Protein AF-R4LL17-F1 (afdb_monomer)

Radius of gyration: 15.21 Å; Cα contacts (8 Å, |Δi|>4): 336; chains: 1; bounding box: 40×41×36 Å

Secondary structure (DSSP, 8-state):
------EEE-SS---GGGGTS-TT-EEEEEEEEEEEETTEEEEEEEEEEE-GGGHHHHS-SEEEEEEEEEE-SS----EEEEE-TT---SSHHHHEEEESTTHHHHS-HHHHHHHHTTSS--EEEETTEEEEEEE-SS---HHHHHHHHHHHHHHHHHHHHHHTTS--

pLDDT: mean 89.14, std 10.42, range [41.16, 98.31]

Solvent-accessible surface area (backbone atoms only — not comparable to full-atom values): 9237 Å² total; per-residue (Å²): 133,81,79,72,66,69,45,79,51,76,56,88,60,94,56,81,59,74,81,72,51,62,90,80,50,45,71,47,53,78,41,31,29,36,35,62,48,96,90,30,48,32,39,32,25,38,32,38,38,49,21,68,82,41,24,35,46,44,77,39,40,56,52,43,31,30,33,24,35,33,50,48,98,58,68,51,78,53,30,33,39,26,48,43,94,83,51,85,55,91,46,45,78,50,32,36,45,70,46,43,94,60,38,79,73,48,58,44,71,70,58,41,53,40,41,61,72,62,65,31,70,33,37,36,37,54,52,39,36,38,37,34,44,44,62,46,98,58,88,89,49,73,67,56,29,53,50,47,36,51,30,51,44,50,51,53,52,53,40,54,55,44,51,74,69,56,82,131

Structure (mmCIF, N/CA/C/O backbone):
data_AF-R4LL17-F1
#
_entry.id   AF-R4LL17-F1
#
loop_
_atom_site.group_PDB
_atom_site.id
_atom_site.type_symbol
_atom_site.label_atom_id
_atom_site.label_alt_id
_atom_site.label_comp_id
_atom_site.label_asym_id
_atom_site.label_entity_id
_atom_site.label_seq_id
_atom_site.pdbx_PDB_ins_code
_atom_site.Cartn_x
_atom_site.Cartn_y
_atom_site.Cartn_z
_atom_site.occupancy
_atom_site.B_iso_or_equiv
_atom_site.auth_seq_id
_atom_site.auth_comp_id
_atom_site.auth_asym_id
_atom_site.auth_atom_id
_atom_site.pdbx_PDB_model_num
ATOM 1 N N . MET A 1 1 ? -26.523 -3.993 -8.134 1.00 41.16 1 MET A N 1
ATOM 2 C CA . MET A 1 1 ? -25.170 -3.800 -7.568 1.00 41.16 1 MET A CA 1
ATOM 3 C C . MET A 1 1 ? -25.314 -3.779 -6.057 1.00 41.16 1 MET A C 1
ATOM 5 O O . MET A 1 1 ? -25.959 -2.874 -5.545 1.00 41.16 1 MET A O 1
ATOM 9 N N . GLY A 1 2 ? -24.855 -4.825 -5.367 1.00 46.31 2 GLY A N 1
ATOM 10 C CA . GLY A 1 2 ? -24.963 -4.909 -3.908 1.00 46.31 2 GLY A CA 1
ATOM 11 C C . GLY A 1 2 ? -24.045 -3.882 -3.252 1.00 46.31 2 GLY A C 1
ATOM 12 O O . GLY A 1 2 ? -22.890 -3.752 -3.645 1.00 46.31 2 GLY A O 1
ATOM 13 N N . SER A 1 3 ? -24.559 -3.128 -2.284 1.00 54.66 3 SER A N 1
ATOM 14 C CA . SER A 1 3 ? -23.754 -2.231 -1.459 1.00 54.66 3 SER A CA 1
ATOM 15 C C . SER A 1 3 ? -22.660 -3.039 -0.758 1.00 54.66 3 SER A C 1
ATOM 17 O O . SER A 1 3 ? -22.983 -3.905 0.057 1.00 54.66 3 SER A O 1
ATOM 19 N N . GLN A 1 4 ? -21.386 -2.772 -1.055 1.00 68.88 4 GLN A N 1
ATOM 20 C CA . GLN A 1 4 ? -20.276 -3.296 -0.256 1.00 68.88 4 GLN A CA 1
ATOM 21 C C . GLN A 1 4 ? -20.482 -2.848 1.195 1.00 68.88 4 GLN A C 1
ATOM 23 O O . GLN A 1 4 ? -20.459 -1.650 1.491 1.00 68.88 4 GLN A O 1
ATOM 28 N N . GLN A 1 5 ? -20.738 -3.797 2.095 1.00 84.75 5 GLN A N 1
ATOM 29 C CA . GLN A 1 5 ? -20.854 -3.499 3.517 1.00 84.75 5 GLN A CA 1
ATOM 30 C C . GLN A 1 5 ? -19.449 -3.332 4.091 1.00 84.75 5 GLN A C 1
ATOM 32 O O . GLN A 1 5 ? -18.694 -4.293 4.215 1.00 84.75 5 GLN A O 1
ATOM 37 N N . TRP A 1 6 ? -19.102 -2.091 4.415 1.00 93.69 6 TRP A N 1
ATOM 38 C CA . TRP A 1 6 ? -17.877 -1.760 5.130 1.00 93.69 6 TRP A CA 1
ATOM 39 C C . TRP A 1 6 ? -18.159 -1.743 6.631 1.00 93.69 6 TRP A C 1
ATOM 41 O O . TRP A 1 6 ? -19.007 -0.985 7.103 1.00 93.69 6 TRP A O 1
ATOM 51 N N . GLN A 1 7 ? -17.425 -2.550 7.392 1.00 95.75 7 GLN A N 1
ATOM 52 C CA . GLN A 1 7 ? -17.516 -2.608 8.846 1.00 95.75 7 GLN A CA 1
ATOM 53 C C . GLN A 1 7 ? -16.321 -1.894 9.471 1.00 95.75 7 GLN A C 1
ATOM 55 O O . GLN A 1 7 ? -15.177 -2.187 9.134 1.00 95.75 7 GLN A O 1
ATOM 60 N N . ARG A 1 8 ? -16.569 -0.974 10.407 1.00 95.88 8 ARG A N 1
ATOM 61 C CA . ARG A 1 8 ? -15.492 -0.314 11.158 1.00 95.88 8 ARG A CA 1
ATOM 62 C C . ARG A 1 8 ? -14.748 -1.334 12.028 1.00 95.88 8 ARG A C 1
ATOM 64 O O . ARG A 1 8 ? -15.384 -2.159 12.678 1.00 95.88 8 ARG A O 1
ATOM 71 N N . ILE A 1 9 ? -13.423 -1.242 12.059 1.00 96.38 9 ILE A N 1
ATOM 72 C CA . ILE A 1 9 ? -12.538 -2.097 12.864 1.00 96.38 9 ILE A CA 1
ATOM 73 C C . ILE A 1 9 ? -11.643 -1.245 13.778 1.00 96.38 9 ILE A C 1
ATOM 75 O O . ILE A 1 9 ? -11.605 -0.018 13.650 1.00 96.38 9 ILE A O 1
ATOM 79 N N . GLY A 1 10 ? -10.955 -1.893 14.722 1.00 94.31 10 GLY A N 1
ATOM 80 C CA . GLY A 1 10 ? -9.991 -1.240 15.613 1.00 94.31 10 GLY A CA 1
ATOM 81 C C . GLY A 1 10 ? -8.772 -0.681 14.869 1.00 94.31 10 GLY A C 1
ATOM 82 O O . GLY A 1 10 ? -8.460 -1.105 13.756 1.00 94.31 10 GLY A O 1
ATOM 83 N N . ILE A 1 11 ? -8.091 0.281 15.495 1.00 95.94 11 ILE A N 1
ATOM 84 C CA . ILE A 1 11 ? -6.926 0.972 14.920 1.00 95.94 11 ILE A CA 1
ATOM 85 C C . ILE A 1 11 ? -5.579 0.360 15.339 1.00 95.94 11 ILE A C 1
ATOM 87 O O . ILE A 1 11 ? -4.570 0.594 14.678 1.00 95.94 11 ILE A O 1
ATOM 91 N N . ASP A 1 12 ? -5.572 -0.477 16.377 1.00 90.69 12 ASP A N 1
ATOM 92 C CA . ASP A 1 12 ? -4.353 -1.004 17.013 1.00 90.69 12 ASP A CA 1
ATOM 93 C C . ASP A 1 12 ? -3.701 -2.183 16.261 1.00 90.69 12 ASP A C 1
ATOM 95 O O . ASP A 1 12 ? -2.677 -2.718 16.680 1.00 90.69 12 ASP A O 1
ATOM 99 N N . GLY A 1 13 ? -4.252 -2.575 15.109 1.00 75.81 13 GLY A N 1
ATOM 100 C CA . GLY A 1 13 ? -3.693 -3.637 14.275 1.00 75.81 13 GLY A CA 1
ATOM 101 C C . GLY A 1 13 ? -3.982 -5.057 14.792 1.00 75.81 13 GLY A C 1
ATOM 102 O O . GLY A 1 13 ? -4.844 -5.246 15.651 1.00 75.81 13 GLY A O 1
ATOM 103 N N . PRO A 1 14 ? -3.331 -6.086 14.218 1.00 89.19 14 PRO A N 1
ATOM 104 C CA . PRO A 1 14 ? -2.077 -6.009 13.464 1.00 89.19 14 PRO A CA 1
ATOM 105 C C . PRO A 1 14 ? -2.228 -5.476 12.030 1.00 89.19 14 PRO A C 1
ATOM 107 O O . PRO A 1 14 ? -3.202 -5.780 11.334 1.00 89.19 14 PRO A O 1
ATOM 110 N N . TRP A 1 15 ? -1.221 -4.713 11.589 1.00 94.62 15 TRP A N 1
ATOM 111 C CA . TRP A 1 15 ? -1.084 -4.168 10.232 1.00 94.62 15 TRP A CA 1
ATOM 112 C C . TRP A 1 15 ? 0.131 -4.789 9.528 1.00 94.62 15 TRP A C 1
ATOM 114 O O . TRP A 1 15 ? 1.153 -4.973 10.181 1.00 94.62 15 TRP A O 1
ATOM 124 N N . PRO A 1 16 ? 0.091 -5.086 8.216 1.00 93.62 16 PRO A N 1
ATOM 125 C CA . PRO A 1 16 ? 1.169 -5.839 7.556 1.00 93.62 16 PRO A CA 1
ATOM 126 C C . PRO A 1 16 ? 2.517 -5.106 7.555 1.00 93.62 16 PRO A C 1
ATOM 128 O O . PRO A 1 16 ? 3.575 -5.724 7.683 1.00 93.62 16 PRO A O 1
ATOM 131 N N . TRP A 1 17 ? 2.493 -3.775 7.478 1.00 92.69 17 TRP A N 1
ATOM 132 C CA . TRP A 1 17 ? 3.699 -2.952 7.419 1.00 92.69 17 TRP A CA 1
ATOM 133 C C . TRP A 1 17 ? 4.480 -2.888 8.738 1.00 92.69 17 TRP A C 1
ATOM 135 O O . TRP A 1 17 ? 5.642 -2.494 8.712 1.00 92.69 17 TRP A O 1
ATOM 145 N N . THR A 1 18 ? 3.902 -3.289 9.879 1.00 90.69 18 THR A N 1
ATOM 146 C CA . THR A 1 18 ? 4.602 -3.246 11.183 1.00 90.69 18 THR A CA 1
ATOM 147 C C . THR A 1 18 ? 5.768 -4.230 11.260 1.00 90.69 18 THR A C 1
ATOM 149 O O . THR A 1 18 ? 6.657 -4.060 12.087 1.00 90.69 18 THR A O 1
ATOM 152 N N . THR A 1 19 ? 5.775 -5.246 10.394 1.00 84.12 19 THR A N 1
ATOM 153 C CA . THR A 1 19 ? 6.842 -6.256 10.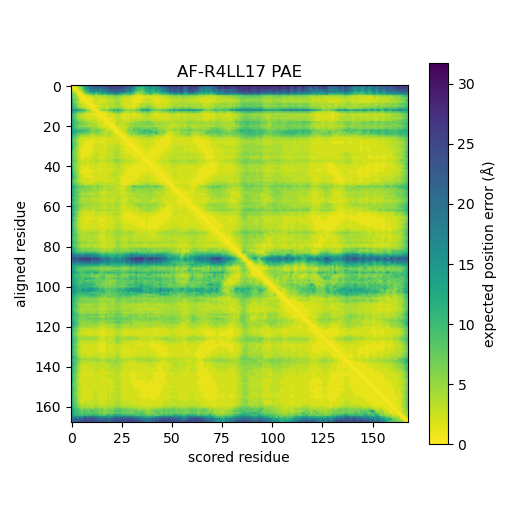307 1.00 84.12 19 THR A CA 1
ATOM 154 C C . THR A 1 19 ? 7.906 -5.924 9.261 1.00 84.12 19 THR A C 1
ATOM 156 O O . THR A 1 19 ? 8.996 -6.487 9.300 1.00 84.12 19 THR A O 1
ATOM 159 N N . VAL A 1 20 ? 7.597 -5.016 8.329 1.00 85.62 20 VAL A N 1
ATOM 160 C CA . VAL A 1 20 ? 8.431 -4.713 7.154 1.00 85.62 20 VAL A CA 1
ATOM 161 C C . VAL A 1 20 ? 9.131 -3.366 7.297 1.00 85.62 20 VAL A C 1
ATOM 163 O O . VAL A 1 20 ? 10.283 -3.209 6.891 1.00 85.62 20 VAL A O 1
ATOM 166 N N . LEU A 1 21 ? 8.438 -2.367 7.845 1.00 86.31 21 LEU A N 1
ATOM 167 C CA . LEU A 1 21 ? 8.997 -1.032 7.989 1.00 86.31 21 LEU A CA 1
ATOM 168 C C . LEU A 1 21 ? 9.957 -0.953 9.185 1.00 86.31 21 LEU A C 1
ATOM 170 O O . LEU A 1 21 ? 9.751 -1.634 10.190 1.00 86.31 21 LEU A O 1
ATOM 174 N N . PRO A 1 22 ? 10.993 -0.093 9.112 1.00 84.88 22 PRO A N 1
ATOM 175 C CA . PRO A 1 22 ? 11.875 0.156 10.246 1.00 84.88 22 PRO A CA 1
ATOM 176 C C . PRO A 1 22 ? 11.088 0.596 11.483 1.00 84.88 22 PRO A C 1
ATOM 178 O O . PRO A 1 22 ? 10.141 1.369 11.363 1.00 84.88 22 PRO A O 1
ATOM 181 N N . GLN A 1 23 ? 11.541 0.205 12.677 1.00 81.06 23 GLN A N 1
ATOM 182 C CA . GLN A 1 23 ? 10.913 0.602 13.951 1.00 81.06 23 GLN A CA 1
ATOM 183 C C . GLN A 1 23 ? 10.868 2.125 14.172 1.00 81.06 23 GLN A C 1
ATOM 185 O O . GLN A 1 23 ? 10.107 2.610 15.001 1.00 81.06 23 GLN A O 1
ATOM 190 N N . THR A 1 24 ? 11.678 2.886 13.434 1.00 81.06 24 THR A N 1
ATOM 191 C CA . THR A 1 24 ? 11.688 4.354 13.453 1.00 8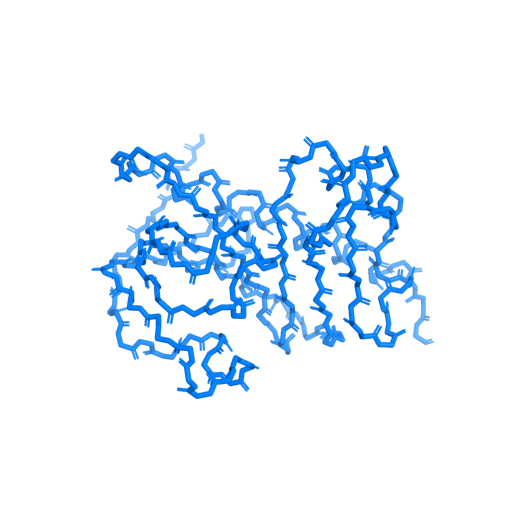1.06 24 THR A CA 1
ATOM 192 C C . THR A 1 24 ? 10.547 4.983 12.650 1.00 81.06 24 THR A C 1
ATOM 194 O O . THR A 1 24 ? 10.340 6.189 12.750 1.00 81.06 24 THR A O 1
ATOM 197 N N . ALA A 1 25 ? 9.814 4.208 11.844 1.00 87.25 25 ALA A N 1
ATOM 198 C CA . ALA A 1 25 ? 8.660 4.695 11.101 1.00 87.25 25 ALA A CA 1
ATOM 199 C C . ALA A 1 25 ? 7.445 4.808 12.030 1.00 87.25 25 ALA A C 1
ATOM 201 O O . ALA A 1 25 ? 6.906 3.800 12.488 1.00 87.25 25 ALA A O 1
ATOM 202 N N . VAL A 1 26 ? 6.982 6.034 12.275 1.00 92.50 26 VAL A N 1
ATOM 203 C CA . VAL A 1 26 ? 5.775 6.277 13.067 1.00 92.50 26 VAL A CA 1
ATOM 204 C C . VAL A 1 26 ? 4.588 6.377 12.116 1.00 92.50 26 VAL A C 1
ATOM 206 O O . VAL A 1 26 ? 4.489 7.325 11.339 1.00 92.50 26 VAL A O 1
ATOM 209 N N . ILE A 1 27 ? 3.689 5.394 12.167 1.00 95.19 27 ILE A N 1
ATOM 210 C CA . ILE A 1 27 ? 2.431 5.380 11.410 1.00 95.19 27 ILE A CA 1
ATOM 211 C C . ILE A 1 27 ? 1.281 5.213 12.396 1.00 95.19 27 ILE A C 1
ATOM 213 O O . ILE A 1 27 ? 1.221 4.215 13.113 1.00 95.19 27 ILE A O 1
ATOM 217 N N . THR A 1 28 ? 0.342 6.153 12.376 1.00 96.50 28 THR A N 1
ATOM 218 C CA . THR A 1 28 ? -0.831 6.152 13.250 1.00 96.50 28 THR A CA 1
ATOM 219 C C . THR A 1 28 ? -2.084 5.972 12.412 1.00 96.50 28 THR A C 1
ATOM 221 O O . THR A 1 28 ? -2.446 6.843 11.621 1.00 96.50 28 THR A O 1
ATOM 224 N N . VAL A 1 29 ? -2.771 4.844 12.590 1.00 97.56 29 VAL A N 1
ATOM 225 C CA . VAL A 1 29 ? -4.084 4.622 11.978 1.00 97.56 29 VAL A CA 1
ATOM 226 C C . VAL A 1 29 ? -5.136 5.377 12.783 1.00 97.56 29 VAL A C 1
ATOM 228 O O . VAL A 1 29 ? -5.311 5.142 13.970 1.00 97.56 29 VAL A O 1
ATOM 231 N N . GLU A 1 30 ? -5.858 6.288 12.138 1.00 97.81 30 GLU A N 1
ATOM 232 C CA . GLU A 1 30 ? -6.887 7.105 12.798 1.00 97.81 30 GLU A CA 1
ATOM 233 C C . GLU A 1 30 ? -8.265 6.445 12.730 1.00 97.81 30 GLU A C 1
ATOM 235 O O . GLU A 1 30 ? -9.125 6.604 13.598 1.00 97.81 30 GLU A O 1
ATOM 240 N N . SER A 1 31 ? -8.511 5.720 11.642 1.00 97.88 31 SER A N 1
ATOM 241 C CA . SER A 1 31 ? -9.755 4.995 11.419 1.00 97.88 31 SER A CA 1
ATOM 242 C C . SER A 1 31 ? -9.542 3.917 10.374 1.00 97.88 31 SER A C 1
ATOM 244 O O . SER A 1 31 ? -8.810 4.127 9.409 1.00 97.88 31 SER A O 1
ATOM 246 N N . ALA A 1 32 ? -10.198 2.778 10.560 1.00 97.88 32 ALA A N 1
ATOM 247 C CA . ALA A 1 32 ? -10.100 1.655 9.651 1.00 97.88 32 ALA A CA 1
ATOM 248 C C . ALA A 1 32 ? -11.444 0.947 9.498 1.00 97.88 32 ALA A C 1
ATOM 250 O O . ALA A 1 32 ? -12.280 0.920 10.408 1.00 97.88 32 ALA A O 1
ATOM 251 N N . TRP A 1 33 ? -11.623 0.355 8.327 1.00 97.31 33 TRP A N 1
ATOM 252 C CA . TRP A 1 33 ? -12.771 -0.449 7.959 1.00 97.31 33 TRP A CA 1
ATOM 253 C C . TRP A 1 33 ? -12.296 -1.724 7.278 1.00 97.31 33 TRP A C 1
ATOM 255 O O . TRP A 1 33 ? -11.261 -1.735 6.617 1.00 97.31 33 TRP A O 1
ATOM 265 N N . SER A 1 34 ? -13.077 -2.783 7.430 1.00 97.00 34 SER A N 1
ATOM 266 C CA . SER A 1 34 ? -12.949 -4.023 6.678 1.00 97.00 34 SER A CA 1
ATOM 267 C C . SER A 1 34 ? -14.134 -4.181 5.736 1.00 97.00 34 SER A C 1
ATOM 269 O O . SER A 1 34 ? -15.238 -3.724 6.038 1.00 97.00 34 SER A O 1
ATOM 271 N N . GLY A 1 35 ? -13.902 -4.805 4.594 1.00 96.00 35 GLY A N 1
ATOM 272 C CA . GLY A 1 35 ? -14.913 -5.036 3.580 1.00 96.00 35 GLY A CA 1
ATOM 273 C C . GLY A 1 35 ? -14.388 -5.958 2.492 1.00 96.00 35 GLY A C 1
ATOM 274 O O . GLY A 1 35 ? -13.384 -6.649 2.671 1.00 96.00 35 GLY A O 1
ATOM 275 N N . TRP A 1 36 ? -15.075 -5.945 1.357 1.00 96.31 36 TRP A N 1
ATOM 276 C CA . TRP A 1 36 ? -14.734 -6.754 0.195 1.00 96.31 36 TRP A CA 1
ATOM 277 C C . TRP A 1 36 ? -14.712 -5.883 -1.050 1.00 96.31 36 TRP A C 1
ATOM 279 O O . TRP A 1 36 ? -15.630 -5.089 -1.253 1.00 96.31 36 TRP A O 1
ATOM 289 N N . VAL A 1 37 ? -13.698 -6.070 -1.889 1.00 96.00 37 VAL A N 1
ATOM 290 C CA . VAL A 1 37 ? -13.588 -5.444 -3.208 1.00 96.00 37 VAL A CA 1
ATOM 291 C C . VAL A 1 37 ? -13.258 -6.536 -4.208 1.00 96.00 37 VAL A C 1
ATOM 293 O O . VAL A 1 37 ? -12.256 -7.223 -4.051 1.00 96.00 37 VAL A O 1
ATOM 296 N N . ASP A 1 38 ? -14.138 -6.741 -5.186 1.00 93.12 38 ASP A N 1
ATOM 297 C CA . ASP A 1 38 ? -13.992 -7.762 -6.228 1.00 93.12 38 ASP A CA 1
ATOM 298 C C . ASP A 1 38 ? -13.572 -9.146 -5.699 1.00 93.12 38 ASP A C 1
ATOM 300 O O . ASP A 1 38 ? -12.652 -9.788 -6.202 1.00 93.12 38 ASP A O 1
ATOM 304 N N . SER A 1 39 ? -14.273 -9.606 -4.657 1.00 94.00 39 SER A N 1
ATOM 305 C CA . SER A 1 39 ? -14.040 -10.879 -3.948 1.00 94.00 39 SER A CA 1
ATOM 306 C C . SER A 1 39 ? -12.735 -10.974 -3.145 1.00 94.00 39 SER A C 1
ATOM 308 O O . SER A 1 39 ? -12.434 -12.036 -2.608 1.00 94.00 39 SER A O 1
ATOM 310 N N . LEU A 1 40 ? -11.991 -9.877 -2.994 1.00 96.12 40 LEU A N 1
ATOM 311 C CA . LEU A 1 40 ? -10.821 -9.796 -2.124 1.00 96.12 40 LEU A CA 1
ATOM 312 C C . LEU A 1 40 ? -11.194 -9.129 -0.802 1.00 96.12 40 LEU A C 1
ATOM 314 O O . LEU A 1 40 ? -11.874 -8.099 -0.789 1.00 96.12 40 LEU A O 1
ATOM 318 N N . ALA A 1 41 ? -10.752 -9.710 0.314 1.00 96.81 41 ALA A N 1
ATOM 319 C CA . ALA A 1 41 ? -10.948 -9.104 1.624 1.00 96.81 41 ALA A CA 1
ATOM 320 C C . ALA A 1 41 ? -10.003 -7.906 1.774 1.00 96.81 41 ALA A C 1
ATOM 322 O O . ALA A 1 41 ? -8.795 -8.020 1.562 1.00 96.81 41 ALA A O 1
ATOM 323 N N . VAL A 1 42 ? -10.562 -6.756 2.149 1.00 97.38 42 VAL A N 1
ATOM 324 C CA . VAL A 1 42 ? -9.840 -5.484 2.219 1.00 97.38 42 VAL A CA 1
ATOM 325 C C . VAL A 1 42 ? -9.970 -4.878 3.604 1.00 97.38 42 VAL A C 1
ATOM 327 O O . VAL A 1 42 ? -11.069 -4.789 4.149 1.00 97.38 42 VAL A O 1
ATOM 330 N N . LYS A 1 43 ? -8.858 -4.388 4.149 1.00 98.00 43 LYS A N 1
ATOM 331 C CA . LYS A 1 43 ? -8.839 -3.393 5.222 1.00 98.00 43 LYS A CA 1
ATOM 332 C C . LYS A 1 43 ? -8.364 -2.073 4.641 1.00 98.00 43 LYS A C 1
ATOM 334 O O . LYS A 1 43 ? -7.322 -2.031 4.001 1.00 98.00 43 LYS A O 1
ATOM 339 N N . ALA A 1 44 ? -9.089 -0.993 4.867 1.00 98.06 44 ALA A N 1
ATOM 340 C CA . ALA A 1 44 ? -8.701 0.319 4.372 1.00 98.06 44 ALA A CA 1
ATOM 341 C C . ALA A 1 44 ? -9.055 1.393 5.390 1.00 98.06 44 ALA A C 1
ATOM 343 O O . ALA A 1 44 ? -9.938 1.205 6.230 1.00 98.06 44 ALA A O 1
ATOM 344 N N . GLY A 1 45 ? -8.369 2.525 5.341 1.00 98.00 45 GLY A N 1
ATOM 345 C CA . GLY A 1 45 ? -8.572 3.538 6.360 1.00 98.00 45 GLY A CA 1
ATOM 346 C C . GLY A 1 45 ? -7.772 4.803 6.165 1.00 98.00 45 GLY A C 1
ATOM 347 O O . GLY A 1 45 ? -7.143 5.013 5.130 1.00 98.00 45 GLY A O 1
ATOM 348 N N . LYS A 1 46 ? -7.837 5.654 7.185 1.00 98.25 46 LYS A N 1
ATOM 349 C CA . LYS A 1 46 ? -7.088 6.906 7.277 1.00 98.25 46 LYS A CA 1
ATOM 350 C C . LYS A 1 46 ? -5.916 6.722 8.217 1.00 98.25 46 LYS A C 1
ATOM 352 O O . LYS A 1 46 ? -6.050 6.054 9.246 1.00 98.25 46 LYS A O 1
ATOM 357 N N . LEU A 1 47 ? -4.804 7.352 7.883 1.00 97.81 47 LEU A N 1
ATOM 358 C CA . LEU A 1 47 ? -3.633 7.370 8.738 1.00 97.81 47 LEU A CA 1
ATOM 359 C C . LEU A 1 47 ? -2.854 8.675 8.607 1.00 97.81 47 LEU A C 1
ATOM 361 O O . LEU A 1 47 ? -2.993 9.416 7.628 1.00 97.81 47 LEU A O 1
ATOM 365 N N . THR A 1 48 ? -2.004 8.905 9.595 1.00 97.62 48 THR A N 1
ATOM 366 C CA . THR A 1 48 ? -0.917 9.881 9.561 1.00 97.62 48 THR A CA 1
ATOM 367 C C . THR A 1 48 ? 0.415 9.157 9.689 1.00 97.62 48 THR A C 1
ATOM 369 O O . THR A 1 48 ? 0.486 8.046 10.222 1.00 97.62 48 THR A O 1
ATOM 372 N N . TRP A 1 49 ? 1.477 9.757 9.163 1.00 96.81 49 TRP A N 1
ATOM 373 C CA . TRP A 1 49 ? 2.825 9.222 9.299 1.00 96.81 49 TRP A CA 1
ATOM 374 C C . TRP A 1 49 ? 3.857 10.321 9.508 1.00 96.81 49 TRP A C 1
ATOM 376 O O . TRP A 1 49 ? 3.739 11.426 8.973 1.00 96.81 49 TRP A O 1
ATOM 386 N N . SER A 1 50 ? 4.903 9.951 10.238 1.00 94.69 5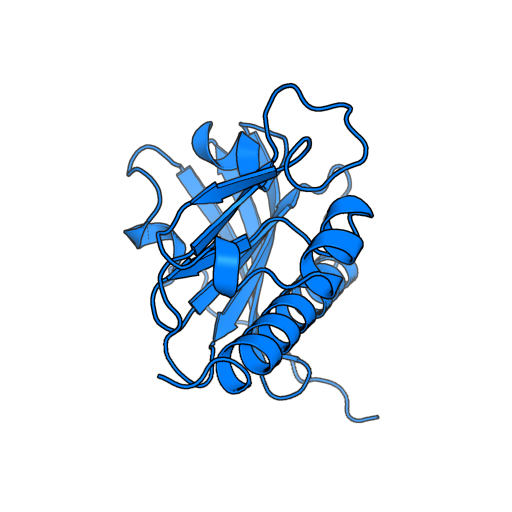0 SER A N 1
ATOM 387 C CA . SER A 1 50 ? 6.208 10.595 10.212 1.00 94.69 50 SER A CA 1
ATOM 388 C C . SER A 1 50 ? 7.259 9.505 10.025 1.00 94.69 50 SER A C 1
ATOM 390 O O . SER A 1 50 ? 7.563 8.737 10.941 1.00 94.69 50 SER A O 1
ATOM 392 N N . ALA A 1 51 ? 7.706 9.332 8.781 1.00 90.25 51 ALA A N 1
ATOM 393 C CA . ALA A 1 51 ? 8.508 8.187 8.371 1.00 90.25 51 ALA A CA 1
ATOM 394 C C . ALA A 1 51 ? 9.190 8.456 7.017 1.00 90.25 51 ALA A C 1
ATOM 396 O O . ALA A 1 51 ? 8.588 8.225 5.964 1.00 90.25 51 ALA A O 1
ATOM 397 N N . PRO A 1 52 ? 10.479 8.846 6.995 1.00 88.06 52 PRO A N 1
ATOM 398 C CA . PRO A 1 52 ? 11.215 9.078 5.749 1.00 88.06 52 PRO A CA 1
ATOM 399 C C . PRO A 1 52 ? 11.189 7.890 4.776 1.00 88.06 52 PRO A C 1
ATOM 401 O O . PRO A 1 52 ? 11.221 8.081 3.561 1.00 88.06 52 PRO A O 1
ATOM 404 N N . SER A 1 53 ? 11.069 6.662 5.291 1.00 85.94 53 SER A N 1
ATOM 405 C CA . SER A 1 53 ? 10.913 5.438 4.498 1.00 85.94 53 SER A CA 1
ATOM 406 C C . SER A 1 53 ? 9.639 5.415 3.643 1.00 85.94 53 SER A C 1
ATOM 408 O O . SER A 1 53 ? 9.648 4.799 2.579 1.00 85.94 53 SER A O 1
ATOM 410 N N . LEU A 1 54 ? 8.574 6.122 4.045 1.00 89.06 54 LEU A N 1
ATOM 411 C CA . LEU A 1 54 ? 7.321 6.207 3.290 1.00 89.06 54 LEU A CA 1
ATOM 412 C C . LEU A 1 54 ? 7.408 7.159 2.099 1.00 89.06 54 LEU A C 1
ATOM 414 O O . LEU A 1 54 ? 6.568 7.062 1.209 1.00 89.06 54 LEU A O 1
ATOM 418 N N . SER A 1 55 ? 8.433 8.014 2.014 1.00 89.94 55 SER A N 1
ATOM 419 C CA . SER A 1 55 ? 8.601 8.947 0.889 1.00 89.94 55 SER A CA 1
ATOM 420 C C . SER A 1 55 ? 8.589 8.251 -0.473 1.00 89.94 55 SER A C 1
ATOM 422 O O . SER A 1 55 ? 8.057 8.794 -1.436 1.00 89.94 55 SER A O 1
ATOM 424 N N . ARG A 1 56 ? 9.087 7.012 -0.553 1.00 87.75 56 ARG A N 1
ATOM 425 C CA . ARG A 1 56 ? 9.069 6.226 -1.792 1.00 87.75 56 ARG A CA 1
ATOM 426 C C . ARG A 1 56 ? 7.721 5.560 -2.093 1.00 87.75 56 ARG A C 1
ATOM 428 O O . ARG A 1 56 ? 7.506 5.114 -3.209 1.00 87.75 56 ARG A O 1
ATOM 435 N N . MET A 1 57 ? 6.804 5.490 -1.133 1.00 89.62 57 MET A N 1
ATOM 436 C CA . MET A 1 57 ? 5.442 4.984 -1.352 1.00 89.62 57 MET A CA 1
ATOM 437 C C . MET A 1 57 ? 4.439 6.122 -1.562 1.00 89.62 57 MET A C 1
ATOM 439 O O . MET A 1 57 ? 3.504 5.988 -2.341 1.00 89.62 57 MET A O 1
ATOM 443 N N . THR A 1 58 ? 4.632 7.250 -0.876 1.00 90.19 58 THR A N 1
ATOM 444 C CA . THR A 1 58 ? 3.657 8.349 -0.806 1.00 90.19 58 THR A CA 1
ATOM 445 C C . THR A 1 58 ? 4.130 9.638 -1.479 1.00 90.19 58 THR A C 1
ATOM 447 O O . THR A 1 58 ? 3.350 10.581 -1.608 1.00 90.19 58 THR A O 1
ATOM 450 N N . GLY A 1 59 ? 5.406 9.718 -1.867 1.00 89.00 59 GLY A N 1
ATOM 451 C CA . GLY A 1 59 ? 6.055 10.945 -2.331 1.00 89.00 59 GLY A CA 1
ATOM 452 C C . GLY A 1 59 ? 6.403 11.934 -1.211 1.00 89.00 59 GLY A C 1
ATOM 453 O O . GLY A 1 59 ? 6.918 13.010 -1.506 1.00 89.00 59 GLY A O 1
ATOM 454 N N . LYS A 1 60 ? 6.114 11.618 0.065 1.00 89.31 60 LYS A N 1
ATOM 455 C CA . LYS A 1 60 ? 6.323 12.529 1.204 1.00 89.31 60 LYS A CA 1
ATOM 456 C C . LYS A 1 60 ? 6.879 11.815 2.445 1.00 89.31 60 LYS A C 1
ATOM 458 O O . LYS A 1 60 ? 6.364 10.757 2.807 1.00 89.31 60 LYS A O 1
ATOM 463 N N . PRO A 1 61 ? 7.881 12.388 3.138 1.00 89.94 61 PRO A N 1
ATOM 464 C CA . PRO A 1 61 ? 8.430 11.792 4.359 1.00 89.94 61 PRO A CA 1
ATOM 465 C C . PRO A 1 61 ? 7.447 11.840 5.540 1.00 89.94 61 PRO A C 1
ATOM 467 O O . PRO A 1 61 ? 7.455 10.943 6.377 1.00 89.94 61 PRO A O 1
ATOM 470 N N . ASP A 1 62 ? 6.560 12.834 5.569 1.00 94.44 62 ASP A N 1
ATOM 471 C CA . ASP A 1 62 ? 5.569 13.048 6.623 1.00 94.44 62 ASP A CA 1
ATOM 472 C C . ASP A 1 62 ? 4.238 13.472 5.992 1.00 94.44 62 ASP A C 1
ATOM 474 O O . ASP A 1 62 ? 4.217 14.123 4.937 1.00 94.44 62 ASP A O 1
ATOM 478 N N . GLY A 1 63 ? 3.114 13.116 6.616 1.00 96.06 63 GLY A N 1
ATOM 479 C CA . GLY A 1 63 ? 1.810 13.536 6.114 1.00 96.06 63 GLY A CA 1
ATOM 480 C C . GLY A 1 63 ? 0.610 12.761 6.639 1.00 96.06 63 GLY A C 1
ATOM 481 O O . GLY A 1 63 ? 0.662 12.062 7.649 1.00 96.06 63 GLY A O 1
ATOM 482 N N . ALA A 1 64 ? -0.496 12.934 5.919 1.00 97.50 64 ALA A N 1
ATOM 483 C CA . ALA A 1 64 ? -1.764 12.265 6.151 1.00 97.50 64 ALA A CA 1
ATOM 484 C C . ALA A 1 64 ? -2.297 11.691 4.837 1.00 97.50 64 ALA A C 1
ATOM 486 O O . ALA A 1 64 ? -2.002 12.182 3.739 1.00 97.50 64 ALA A O 1
ATOM 487 N N . GLY A 1 65 ? -3.081 10.627 4.942 1.00 97.56 65 GLY A N 1
ATOM 488 C CA . GLY A 1 65 ? -3.557 9.933 3.764 1.00 97.56 65 GLY A CA 1
ATOM 489 C C . GLY A 1 65 ? -4.373 8.701 4.080 1.00 97.56 65 GLY A C 1
ATOM 490 O O . GLY A 1 65 ? -4.957 8.558 5.155 1.00 97.56 65 GLY A O 1
ATOM 491 N N . VAL A 1 66 ? -4.435 7.821 3.095 1.00 98.19 66 VAL A N 1
ATOM 492 C CA . VAL A 1 66 ? -5.212 6.590 3.168 1.00 98.19 66 VAL A CA 1
ATOM 493 C C . VAL A 1 66 ? -4.323 5.381 2.940 1.00 98.19 66 VAL A C 1
ATOM 495 O O . VAL A 1 66 ? -3.278 5.473 2.293 1.00 98.19 66 VAL A O 1
ATOM 498 N N . PHE A 1 67 ? -4.758 4.247 3.473 1.00 98.31 67 PHE A N 1
ATOM 499 C CA . PHE A 1 67 ? -4.149 2.950 3.215 1.00 98.31 67 PHE A CA 1
ATOM 500 C C . PHE A 1 67 ? -5.190 1.952 2.726 1.00 98.31 67 PHE A C 1
ATOM 502 O O . PHE A 1 67 ? -6.380 2.081 3.032 1.00 98.31 67 PHE A O 1
ATOM 509 N N . ALA A 1 68 ? -4.710 0.935 2.021 1.00 98.25 68 ALA A N 1
ATOM 510 C CA . ALA A 1 68 ? -5.441 -0.289 1.742 1.00 98.25 68 ALA A CA 1
ATOM 511 C C . ALA A 1 68 ? -4.517 -1.490 1.976 1.00 98.25 68 ALA A C 1
ATOM 513 O O . ALA A 1 68 ? -3.343 -1.439 1.626 1.00 98.25 68 ALA A O 1
ATOM 514 N N . SER A 1 69 ? -5.059 -2.544 2.575 1.00 98.06 69 SER A N 1
ATOM 515 C CA . SER A 1 69 ? -4.450 -3.856 2.793 1.00 98.06 69 SER A CA 1
ATOM 516 C C . SER A 1 69 ? -5.405 -4.897 2.236 1.00 98.06 69 SER A C 1
ATOM 518 O O . SER A 1 69 ? -6.578 -4.917 2.610 1.00 98.06 69 SER A O 1
ATOM 520 N N . ILE A 1 70 ? -4.917 -5.733 1.339 1.00 98.06 70 ILE A N 1
ATOM 521 C CA . ILE A 1 70 ? -5.666 -6.751 0.624 1.00 98.06 70 ILE A CA 1
ATOM 522 C C . ILE A 1 70 ? -5.142 -8.108 1.076 1.00 98.06 70 ILE A C 1
ATOM 524 O O . ILE A 1 70 ? -3.951 -8.386 0.924 1.00 98.06 70 ILE A O 1
ATOM 528 N N . ARG A 1 71 ? -6.038 -8.961 1.577 1.00 97.38 71 ARG A N 1
ATOM 529 C CA . ARG A 1 71 ? -5.726 -10.369 1.819 1.00 97.38 71 ARG A CA 1
ATOM 530 C C . ARG A 1 71 ? -5.716 -11.097 0.480 1.00 97.38 71 ARG A C 1
ATOM 532 O O . ARG A 1 71 ? -6.743 -11.172 -0.198 1.00 97.38 71 ARG A O 1
ATOM 539 N N . LEU A 1 72 ? -4.565 -11.630 0.108 1.00 96.44 72 LEU A N 1
ATOM 540 C CA . LEU A 1 72 ? -4.399 -12.490 -1.051 1.00 96.44 72 LEU A CA 1
ATOM 541 C C . LEU A 1 72 ? -4.921 -13.900 -0.722 1.00 96.44 72 LEU A C 1
ATOM 543 O O . LEU A 1 72 ? -4.802 -14.343 0.420 1.00 96.44 72 LEU A O 1
ATOM 547 N N . PRO A 1 73 ? -5.494 -14.624 -1.700 1.00 94.88 73 PRO A N 1
ATOM 548 C CA . PRO A 1 73 ? -6.001 -15.981 -1.485 1.00 94.88 73 PRO A CA 1
ATOM 549 C C . PRO A 1 73 ? -4.887 -16.997 -1.196 1.00 94.88 73 PRO A C 1
ATOM 551 O O . PRO A 1 73 ? -5.141 -18.015 -0.560 1.00 94.88 73 PRO A O 1
ATOM 554 N N . HIS A 1 74 ? -3.668 -16.714 -1.658 1.00 92.81 74 HIS A N 1
ATOM 555 C CA . HIS A 1 74 ? -2.467 -17.516 -1.442 1.00 92.81 74 HIS A CA 1
ATOM 556 C C . HIS A 1 74 ? -1.270 -16.571 -1.276 1.00 92.81 74 HIS A C 1
ATOM 558 O O . HIS A 1 74 ? -1.318 -15.443 -1.787 1.00 92.81 74 HIS A O 1
ATOM 564 N N . PRO A 1 75 ? -0.198 -16.997 -0.589 1.00 92.12 75 PRO A N 1
ATOM 565 C CA . PRO A 1 75 ? 0.991 -16.174 -0.444 1.00 92.12 75 PRO A CA 1
ATOM 566 C C . PRO A 1 75 ? 1.666 -15.949 -1.799 1.00 92.12 75 PRO A C 1
ATOM 568 O O . PRO A 1 75 ? 1.816 -16.881 -2.588 1.00 92.12 75 PRO A O 1
ATOM 571 N N . LEU A 1 76 ? 2.108 -14.716 -2.041 1.00 91.38 76 LEU A N 1
ATOM 572 C CA . LEU A 1 76 ? 2.965 -14.374 -3.176 1.00 91.38 76 LEU A CA 1
ATOM 573 C C . LEU A 1 76 ? 4.392 -14.084 -2.683 1.00 91.38 76 LEU A C 1
ATOM 575 O O . LEU A 1 76 ? 4.568 -13.680 -1.526 1.00 91.38 76 LEU A O 1
ATOM 579 N N . PRO A 1 77 ? 5.422 -14.267 -3.533 1.00 91.12 77 PRO A N 1
ATOM 580 C CA . PRO A 1 77 ? 6.785 -13.877 -3.194 1.00 91.12 77 PRO A CA 1
ATOM 581 C C . PRO A 1 77 ? 6.855 -12.414 -2.720 1.00 91.12 77 PRO A C 1
ATOM 583 O O . PRO A 1 77 ? 6.195 -11.555 -3.317 1.00 91.12 77 PRO A O 1
ATOM 586 N N . PRO A 1 78 ? 7.646 -12.102 -1.673 1.00 91.19 78 PRO A N 1
ATOM 587 C CA . PRO A 1 78 ? 7.815 -10.733 -1.208 1.00 91.19 78 PRO A CA 1
ATOM 588 C C . PRO A 1 78 ? 8.267 -9.813 -2.341 1.00 91.19 78 PRO A C 1
ATOM 590 O O . PRO A 1 78 ? 9.244 -10.089 -3.040 1.00 91.19 78 PRO A O 1
ATOM 593 N N . LEU A 1 79 ? 7.543 -8.712 -2.505 1.00 92.69 79 LEU A N 1
ATOM 594 C CA . LEU A 1 79 ? 7.728 -7.776 -3.604 1.00 92.69 79 LEU A CA 1
ATOM 595 C C . LEU A 1 79 ? 7.370 -6.374 -3.133 1.00 92.69 79 LEU A C 1
ATOM 597 O O . LEU A 1 79 ? 6.338 -6.181 -2.501 1.00 92.69 79 LEU A O 1
ATOM 601 N N . ALA A 1 80 ? 8.167 -5.376 -3.481 1.00 91.88 80 ALA A N 1
ATOM 602 C CA . ALA A 1 80 ? 7.807 -3.982 -3.259 1.00 91.88 80 ALA A CA 1
ATOM 603 C C . ALA A 1 80 ? 8.046 -3.170 -4.523 1.00 91.88 80 ALA A C 1
ATOM 605 O O . ALA A 1 80 ? 9.131 -3.258 -5.087 1.00 91.88 80 ALA A O 1
ATOM 606 N N . VAL A 1 81 ? 7.064 -2.373 -4.939 1.00 91.75 81 VAL A N 1
ATOM 607 C CA . VAL A 1 81 ? 7.181 -1.427 -6.053 1.00 91.75 81 VAL A CA 1
ATOM 608 C C . VAL A 1 81 ? 7.024 -0.020 -5.504 1.00 91.75 81 VAL A C 1
ATOM 610 O O . VAL A 1 81 ? 5.981 0.338 -4.956 1.00 91.75 81 VAL A O 1
ATOM 613 N N . HIS A 1 82 ? 8.087 0.768 -5.620 1.00 89.38 82 HIS A N 1
ATOM 614 C CA . HIS A 1 82 ? 8.226 2.079 -4.999 1.00 89.38 82 HIS A CA 1
ATOM 615 C C . HIS A 1 82 ? 8.608 3.147 -6.019 1.00 89.38 82 HIS A C 1
ATOM 617 O O . HIS A 1 82 ? 9.296 2.861 -6.989 1.00 89.38 82 HIS A O 1
ATOM 623 N N . LEU A 1 83 ? 8.244 4.400 -5.761 1.00 83.12 83 LEU A N 1
ATOM 624 C CA . LEU A 1 83 ? 8.725 5.558 -6.509 1.00 83.12 83 LEU A CA 1
ATOM 625 C C . LEU A 1 83 ? 10.245 5.700 -6.362 1.00 83.12 83 LEU A C 1
ATOM 627 O O . LEU A 1 83 ? 10.798 5.620 -5.257 1.00 83.12 83 LEU A O 1
ATOM 631 N N . ARG A 1 84 ? 10.920 5.990 -7.472 1.00 83.94 84 ARG A N 1
ATOM 632 C CA . ARG A 1 84 ? 12.290 6.507 -7.452 1.00 83.94 84 ARG A CA 1
ATOM 633 C C . ARG A 1 84 ? 12.276 7.999 -7.123 1.00 83.94 84 ARG A C 1
ATOM 635 O O . ARG A 1 84 ? 11.399 8.738 -7.559 1.00 83.94 84 ARG A O 1
ATOM 642 N N . ALA A 1 85 ? 13.264 8.436 -6.345 1.00 67.12 85 ALA A N 1
ATOM 643 C CA . ALA A 1 85 ? 13.309 9.788 -5.787 1.00 67.12 85 ALA A CA 1
ATOM 644 C C . ALA A 1 85 ? 13.514 10.902 -6.835 1.00 67.12 85 ALA A C 1
ATOM 646 O O . ALA A 1 85 ? 13.104 12.031 -6.592 1.00 67.12 85 ALA A O 1
ATOM 647 N N . GLU A 1 86 ? 14.122 10.600 -7.987 1.00 63.31 86 GLU A N 1
ATOM 648 C CA . GLU A 1 86 ? 14.606 11.607 -8.954 1.00 63.31 86 GLU A CA 1
ATOM 649 C C . GLU A 1 86 ? 14.004 11.452 -10.362 1.00 63.31 86 GLU A C 1
ATOM 651 O O . GLU A 1 86 ? 14.557 11.926 -11.354 1.00 63.31 86 GLU A O 1
ATOM 656 N N . SER A 1 87 ? 12.871 10.766 -10.489 1.00 61.69 87 SER A N 1
ATOM 657 C CA . SER A 1 87 ? 12.461 10.238 -11.789 1.00 61.69 87 SER A CA 1
ATOM 658 C C . SER A 1 87 ? 11.406 11.068 -12.517 1.00 61.69 87 SER A C 1
ATOM 660 O O . SER A 1 87 ? 10.249 11.129 -12.107 1.00 61.69 87 SER A O 1
ATOM 662 N N . ALA A 1 88 ? 11.799 11.619 -13.671 1.00 60.56 88 ALA A N 1
ATOM 663 C CA . ALA A 1 88 ? 10.933 12.275 -14.663 1.00 60.56 88 ALA A CA 1
ATOM 664 C C . ALA A 1 88 ? 10.742 11.445 -15.955 1.00 60.56 88 ALA A C 1
ATOM 666 O O . ALA A 1 88 ? 10.274 11.963 -16.972 1.00 60.56 88 ALA A O 1
ATOM 667 N N . GLY A 1 89 ? 11.148 10.171 -15.947 1.00 67.69 89 GLY A N 1
ATOM 668 C CA . GLY A 1 89 ? 11.079 9.302 -17.123 1.00 67.69 89 GLY A CA 1
ATOM 669 C C . GLY A 1 89 ? 9.659 8.859 -17.481 1.00 67.69 89 GLY A C 1
ATOM 670 O O . GLY A 1 89 ? 8.704 9.086 -16.739 1.00 67.69 89 GLY A O 1
ATOM 671 N N . LYS A 1 90 ? 9.519 8.225 -18.649 1.00 80.25 90 LYS A N 1
ATOM 672 C CA . LYS A 1 90 ? 8.227 7.762 -19.192 1.00 80.25 90 LYS A CA 1
ATOM 673 C C . LYS A 1 90 ? 8.053 6.246 -19.118 1.00 80.25 90 LYS A C 1
ATOM 675 O O . LYS A 1 90 ? 7.012 5.747 -19.526 1.00 80.25 90 LYS A O 1
ATOM 680 N N . THR A 1 91 ? 9.052 5.519 -18.623 1.00 82.44 91 THR A N 1
ATOM 681 C CA . THR A 1 91 ? 9.000 4.060 -18.491 1.00 82.44 91 THR A CA 1
ATOM 682 C C . THR A 1 91 ? 8.860 3.635 -17.029 1.00 82.44 91 THR A C 1
ATOM 684 O O . THR A 1 91 ? 9.043 4.435 -16.107 1.00 82.44 91 THR A O 1
ATOM 687 N N . PHE A 1 92 ? 8.509 2.366 -16.811 1.00 82.69 92 PHE A N 1
ATOM 688 C CA . PHE A 1 92 ? 8.373 1.805 -15.468 1.00 82.69 92 PHE A CA 1
ATOM 689 C C . PHE A 1 92 ? 9.707 1.824 -14.718 1.00 82.69 92 PHE A C 1
ATOM 691 O O 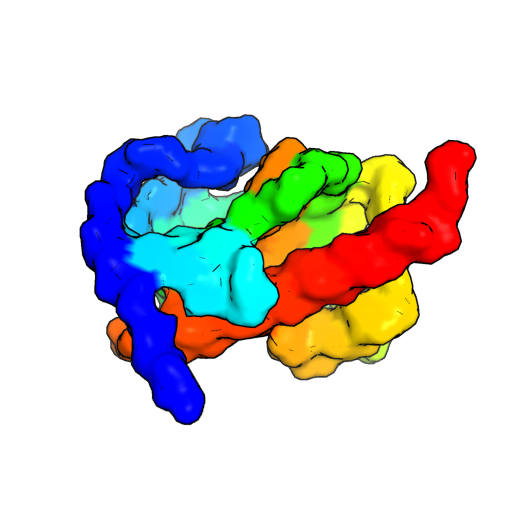. PHE A 1 92 ? 9.770 2.352 -13.612 1.00 82.69 92 PHE A O 1
ATOM 698 N N . ASP A 1 93 ? 10.774 1.322 -15.343 1.00 82.25 93 ASP A N 1
ATOM 699 C CA . ASP A 1 93 ? 12.089 1.210 -14.704 1.00 82.25 93 ASP A CA 1
ATOM 700 C C . ASP A 1 93 ? 12.723 2.590 -14.453 1.00 82.25 93 ASP A C 1
ATO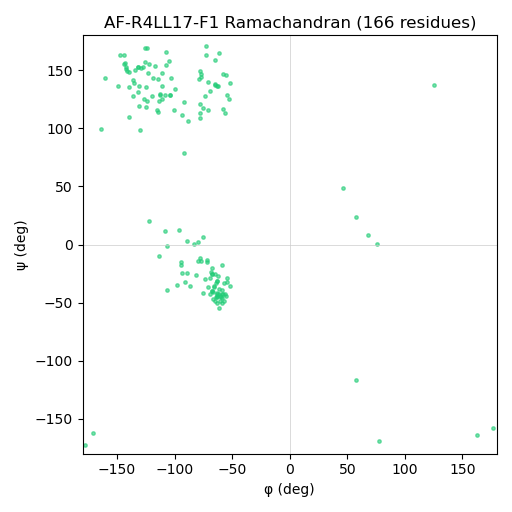M 702 O O . ASP A 1 93 ? 13.527 2.744 -13.532 1.00 82.25 93 ASP A O 1
ATOM 706 N N . ASP A 1 94 ? 12.316 3.618 -15.210 1.00 78.75 94 ASP A N 1
ATOM 707 C CA . ASP A 1 94 ? 12.702 4.995 -14.912 1.00 78.75 94 ASP A CA 1
ATOM 708 C C . ASP A 1 94 ? 12.040 5.497 -13.636 1.00 78.75 94 ASP A C 1
ATOM 710 O O . ASP A 1 94 ? 12.682 6.196 -12.864 1.00 78.75 94 ASP A O 1
ATOM 714 N N . ARG A 1 95 ? 10.749 5.215 -13.431 1.00 75.56 95 ARG A N 1
ATOM 715 C CA . ARG A 1 95 ? 9.921 5.846 -12.388 1.00 75.56 95 ARG A CA 1
ATOM 716 C C . ARG A 1 95 ? 9.866 5.062 -11.090 1.00 75.56 95 ARG A C 1
ATOM 718 O O . ARG A 1 95 ? 9.624 5.659 -10.040 1.00 75.56 95 ARG A O 1
ATOM 725 N N . PHE A 1 96 ? 10.101 3.759 -11.161 1.00 81.94 96 PHE A N 1
ATOM 726 C CA . PHE A 1 96 ? 9.902 2.854 -10.048 1.00 81.94 96 PHE A CA 1
ATOM 727 C C . PHE A 1 96 ? 11.130 1.981 -9.787 1.00 81.94 96 PHE A C 1
ATOM 729 O O . PHE A 1 96 ? 11.963 1.714 -10.653 1.00 81.94 96 PHE A O 1
ATOM 736 N N . ASP A 1 97 ? 11.269 1.596 -8.529 1.00 84.31 97 ASP A N 1
ATOM 737 C CA . ASP A 1 97 ? 12.213 0.604 -8.043 1.00 84.31 97 ASP A CA 1
ATOM 738 C C . ASP A 1 97 ? 11.395 -0.590 -7.553 1.00 84.31 97 ASP A C 1
ATOM 740 O O . ASP A 1 97 ? 10.449 -0.414 -6.778 1.00 84.31 97 ASP A O 1
ATOM 744 N N . SER A 1 98 ? 11.736 -1.785 -8.027 1.00 84.12 98 SER A N 1
ATOM 745 C CA . SER A 1 98 ? 11.108 -3.029 -7.599 1.00 84.12 98 SER A CA 1
ATOM 746 C C . SER A 1 98 ? 12.103 -3.862 -6.802 1.00 84.12 98 SER A C 1
ATOM 748 O O . SER A 1 98 ? 13.182 -4.175 -7.300 1.00 84.12 98 SER A O 1
ATOM 750 N N . LYS A 1 99 ? 11.740 -4.253 -5.581 1.00 84.38 99 LYS A N 1
ATOM 751 C CA . LYS A 1 99 ? 12.562 -5.104 -4.711 1.00 84.38 99 LYS A CA 1
ATOM 752 C C . LYS A 1 99 ? 11.926 -6.476 -4.544 1.00 84.38 99 LYS A C 1
ATOM 754 O O . LYS A 1 99 ? 10.732 -6.541 -4.271 1.00 84.38 99 LYS A O 1
ATOM 759 N N . GLY A 1 100 ? 12.738 -7.526 -4.625 1.00 83.25 100 GLY A N 1
ATOM 760 C CA . GLY A 1 100 ? 12.328 -8.928 -4.506 1.00 83.25 100 GLY A CA 1
ATOM 761 C C . GLY A 1 100 ? 12.775 -9.729 -5.727 1.00 83.25 100 GLY A C 1
ATOM 762 O O . GLY A 1 100 ? 12.653 -9.249 -6.851 1.00 83.25 100 GLY A O 1
ATOM 763 N N . ASP A 1 101 ? 13.293 -10.937 -5.514 1.00 80.19 101 ASP A N 1
ATOM 764 C CA . ASP A 1 101 ? 13.923 -11.732 -6.581 1.00 80.19 101 ASP A CA 1
ATOM 765 C C . ASP A 1 101 ? 12.933 -12.109 -7.697 1.00 80.19 101 ASP A C 1
ATOM 767 O O . ASP A 1 101 ? 13.294 -12.140 -8.868 1.00 80.19 101 ASP A O 1
ATOM 771 N N . ALA A 1 102 ? 11.656 -12.294 -7.346 1.00 77.69 102 ALA A N 1
ATOM 772 C CA . ALA A 1 102 ? 10.576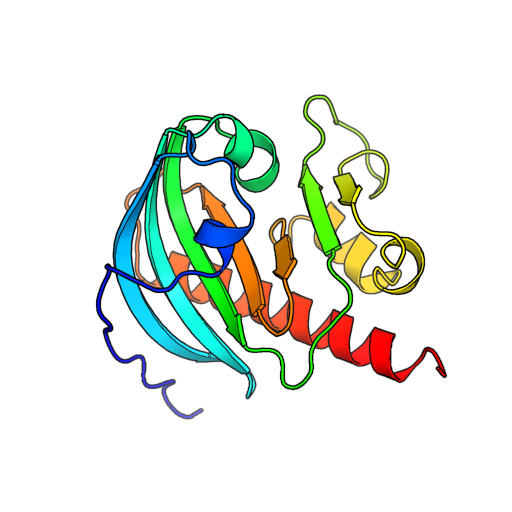 -12.609 -8.284 1.00 77.69 102 ALA A CA 1
ATOM 773 C C . ALA A 1 102 ? 9.973 -11.374 -8.992 1.00 77.69 102 ALA A C 1
ATOM 775 O O . ALA A 1 102 ? 9.037 -11.506 -9.782 1.00 77.69 102 ALA A O 1
ATOM 776 N N . ALA A 1 103 ? 10.459 -10.158 -8.711 1.00 78.56 103 ALA A N 1
ATOM 777 C CA . ALA A 1 103 ? 9.892 -8.922 -9.259 1.00 78.56 103 ALA A CA 1
ATOM 778 C C . ALA A 1 103 ? 9.818 -8.881 -10.799 1.00 78.56 103 ALA A C 1
ATOM 780 O O . ALA A 1 103 ? 8.773 -8.476 -11.316 1.00 78.56 103 ALA A O 1
ATOM 781 N N . PRO A 1 104 ? 10.861 -9.287 -11.555 1.00 73.69 104 PRO A N 1
ATOM 782 C CA . PRO A 1 104 ? 10.829 -9.200 -13.015 1.00 73.69 104 PRO A CA 1
ATOM 783 C C . PRO A 1 104 ? 9.739 -10.069 -13.650 1.00 73.69 104 PRO A C 1
ATOM 785 O O . PRO A 1 104 ? 9.197 -9.689 -14.684 1.00 73.69 104 PRO A O 1
ATOM 788 N N . GLU A 1 105 ? 9.415 -11.199 -13.019 1.00 79.12 105 GLU A N 1
ATOM 789 C CA . GLU A 1 105 ? 8.464 -12.199 -13.515 1.00 79.12 105 GLU A CA 1
ATOM 790 C C . GLU A 1 105 ? 7.021 -11.878 -13.108 1.00 79.12 105 GLU A C 1
ATOM 792 O O . GLU A 1 105 ? 6.096 -12.097 -13.883 1.00 79.12 105 GLU A O 1
ATOM 797 N N . LEU A 1 106 ? 6.816 -11.325 -11.907 1.00 81.75 106 LEU A N 1
ATOM 798 C CA . LEU A 1 106 ? 5.479 -11.009 -11.390 1.00 81.75 106 LEU A CA 1
ATOM 799 C C . LEU A 1 106 ? 4.916 -9.684 -11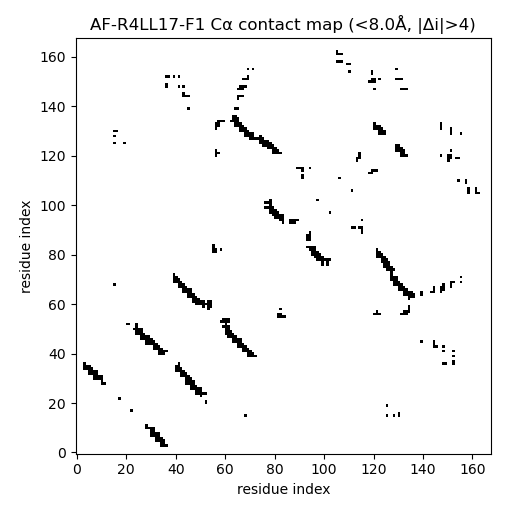.922 1.00 81.75 106 LEU A C 1
ATOM 801 O O . LEU A 1 106 ? 3.699 -9.504 -11.974 1.00 81.75 106 LEU A O 1
ATOM 805 N N . ILE A 1 107 ? 5.776 -8.735 -12.303 1.00 87.31 107 ILE A N 1
ATOM 806 C CA . ILE A 1 107 ? 5.345 -7.427 -12.812 1.00 87.31 107 ILE A CA 1
ATOM 807 C C . ILE A 1 107 ? 5.217 -7.490 -14.341 1.00 87.31 107 ILE A C 1
ATOM 809 O O . ILE A 1 107 ? 6.076 -7.003 -15.087 1.00 87.31 107 ILE A O 1
ATOM 813 N N . GLY A 1 108 ? 4.108 -8.078 -14.793 1.00 87.06 108 GLY A N 1
ATOM 814 C CA . GLY A 1 108 ? 3.739 -8.155 -16.207 1.00 87.06 108 GLY A CA 1
ATOM 815 C C . GLY A 1 108 ? 3.544 -6.785 -16.872 1.00 87.06 108 GLY A C 1
ATOM 816 O O . GLY A 1 108 ? 3.393 -5.751 -16.213 1.00 87.06 108 GLY A O 1
ATOM 817 N N . GLU A 1 109 ? 3.517 -6.775 -18.205 1.00 88.56 109 GLU A N 1
ATOM 818 C CA . GLU A 1 109 ? 3.460 -5.554 -19.025 1.00 88.56 109 GLU A CA 1
ATOM 819 C C . GLU A 1 109 ? 2.257 -4.658 -18.688 1.00 88.56 109 GLU A C 1
ATOM 821 O O . GLU A 1 109 ? 2.411 -3.447 -18.527 1.00 88.56 109 GLU A O 1
ATOM 826 N N . VAL A 1 110 ? 1.073 -5.250 -18.491 1.00 89.06 110 VAL A N 1
ATOM 827 C CA . VAL A 1 110 ? -0.141 -4.501 -18.125 1.00 89.06 110 VAL A CA 1
ATOM 828 C C . VAL A 1 110 ? 0.061 -3.744 -16.817 1.00 89.06 110 VAL A C 1
ATOM 830 O O . VAL A 1 110 ? -0.256 -2.557 -16.744 1.00 89.06 110 VAL A O 1
ATOM 833 N N . LEU A 1 111 ? 0.625 -4.404 -15.799 1.00 89.69 111 LEU A N 1
ATOM 834 C CA . LEU A 1 111 ? 0.859 -3.796 -14.493 1.00 89.69 111 LEU A CA 1
ATOM 835 C C . LEU A 1 111 ? 1.895 -2.666 -14.584 1.00 89.69 111 LEU A C 1
ATOM 837 O O . LEU A 1 111 ? 1.723 -1.625 -13.950 1.00 89.69 111 LEU A O 1
ATOM 841 N N . ARG A 1 112 ? 2.922 -2.824 -15.431 1.00 89.19 112 ARG A N 1
ATOM 842 C CA . ARG A 1 112 ? 3.901 -1.763 -15.714 1.00 89.19 112 ARG A CA 1
ATOM 843 C C . ARG A 1 112 ? 3.237 -0.524 -16.314 1.00 89.19 112 ARG A C 1
ATOM 845 O O . ARG A 1 112 ? 3.476 0.578 -15.822 1.00 89.19 112 ARG A O 1
ATOM 852 N N . ILE A 1 113 ? 2.387 -0.698 -17.329 1.00 87.12 113 ILE A N 1
ATOM 853 C CA . ILE A 1 113 ? 1.692 0.403 -18.018 1.00 87.12 113 ILE A CA 1
ATOM 854 C C . ILE A 1 113 ? 0.792 1.173 -17.045 1.00 87.12 113 ILE A C 1
ATOM 856 O O . ILE A 1 113 ? 0.956 2.381 -16.870 1.00 87.12 113 ILE A O 1
ATOM 860 N N . VAL A 1 114 ? -0.113 0.478 -16.345 1.00 87.81 114 VAL A N 1
ATOM 861 C CA . VAL A 1 114 ? -1.065 1.144 -15.435 1.00 87.81 114 VAL A CA 1
ATOM 862 C C . VAL A 1 114 ? -0.366 1.813 -14.250 1.00 87.81 114 VAL A C 1
ATOM 864 O O . VAL A 1 114 ? -0.884 2.782 -13.690 1.00 87.81 114 VAL A O 1
ATOM 867 N N . HIS A 1 115 ? 0.819 1.337 -13.862 1.00 84.75 115 HIS A N 1
ATOM 868 C CA . HIS A 1 115 ? 1.595 1.983 -12.813 1.00 84.75 115 HIS A CA 1
ATOM 869 C C . HIS A 1 115 ? 2.277 3.267 -13.290 1.00 84.75 115 HIS A C 1
ATOM 871 O O . HIS A 1 115 ? 2.225 4.282 -12.593 1.00 84.75 115 HIS A O 1
ATOM 877 N N . VAL A 1 116 ? 2.843 3.268 -14.503 1.00 86.50 116 VAL A N 1
ATOM 878 C CA . VAL A 1 116 ? 3.404 4.476 -15.133 1.00 86.50 116 VAL A CA 1
ATOM 879 C C . VAL A 1 116 ? 2.345 5.565 -15.268 1.00 86.50 116 VAL A C 1
ATOM 881 O O . VAL A 1 116 ? 2.601 6.710 -14.897 1.00 86.50 116 VAL A O 1
ATOM 884 N N . ASP A 1 117 ? 1.125 5.224 -15.666 1.00 85.00 117 ASP A N 1
ATOM 885 C CA . ASP A 1 117 ? 0.037 6.204 -15.781 1.00 85.00 117 ASP A CA 1
ATOM 886 C C . ASP A 1 117 ? -0.545 6.637 -14.424 1.00 85.00 117 ASP A C 1
ATOM 888 O O . ASP A 1 117 ? -1.529 7.372 -14.362 1.00 85.00 117 ASP A O 1
ATOM 892 N N . ASN A 1 118 ? 0.065 6.201 -13.313 1.00 82.75 118 ASN A N 1
ATOM 893 C CA . ASN A 1 118 ? -0.376 6.457 -11.943 1.00 82.75 118 ASN A CA 1
ATOM 894 C C . ASN A 1 118 ? -1.811 5.967 -11.678 1.00 82.75 118 ASN A C 1
ATOM 896 O O . ASN A 1 118 ? -2.487 6.441 -10.764 1.00 82.75 118 ASN A O 1
ATOM 900 N N . THR A 1 119 ? -2.280 4.999 -12.468 1.00 89.00 119 THR A N 1
ATOM 901 C CA . THR A 1 119 ? -3.606 4.392 -12.327 1.00 89.00 119 THR A CA 1
ATOM 902 C C . THR A 1 119 ? -3.645 3.458 -11.122 1.00 89.00 119 THR A C 1
ATOM 904 O O . THR A 1 119 ? -4.664 3.374 -10.445 1.00 89.00 119 THR A O 1
ATOM 907 N N . VAL A 1 120 ? -2.522 2.839 -10.757 1.00 90.62 120 VAL A N 1
ATOM 908 C CA . VAL A 1 120 ? -2.384 2.052 -9.520 1.00 90.62 120 VAL A CA 1
ATOM 909 C C . VAL A 1 120 ? -1.314 2.649 -8.596 1.00 90.62 120 VAL A C 1
ATOM 911 O O . VAL A 1 120 ? -0.328 3.192 -9.101 1.00 90.62 120 VAL A O 1
ATOM 914 N N . PRO A 1 121 ? -1.510 2.620 -7.263 1.00 92.25 121 PRO A N 1
ATOM 915 C CA . PRO A 1 121 ? -0.576 3.199 -6.289 1.00 92.25 121 PRO A CA 1
ATOM 916 C C . PRO A 1 121 ? 0.686 2.341 -6.162 1.00 92.25 121 PRO A C 1
ATOM 918 O O . PRO A 1 121 ? 0.618 1.178 -6.535 1.00 92.25 121 PRO A O 1
ATOM 921 N N . PRO A 1 122 ? 1.805 2.846 -5.605 1.00 93.62 122 PRO A N 1
ATOM 922 C CA . PRO A 1 122 ? 2.913 1.998 -5.154 1.00 93.62 122 PRO A CA 1
ATOM 923 C C . PRO A 1 122 ? 2.433 0.977 -4.115 1.00 93.62 122 PRO A C 1
ATOM 925 O O . PRO A 1 122 ? 1.535 1.277 -3.322 1.00 93.62 122 PRO A O 1
ATOM 928 N N . TRP A 1 123 ? 3.023 -0.218 -4.101 1.00 95.62 123 TRP A N 1
ATOM 929 C CA . TRP A 1 123 ? 2.547 -1.321 -3.262 1.00 95.62 123 TRP A CA 1
ATOM 930 C C . TRP A 1 123 ? 3.674 -2.184 -2.703 1.00 95.62 123 TRP A C 1
ATOM 932 O O . TRP A 1 123 ? 4.810 -2.182 -3.180 1.00 95.62 123 TRP A O 1
ATOM 942 N N . THR A 1 124 ? 3.339 -2.958 -1.678 1.00 95.56 124 THR A N 1
ATOM 943 C CA . THR A 1 124 ? 4.209 -3.976 -1.093 1.00 95.56 124 THR A CA 1
ATOM 944 C C . THR A 1 124 ? 3.414 -5.245 -0.824 1.00 95.56 124 THR A C 1
ATOM 946 O O . THR A 1 124 ? 2.264 -5.180 -0.402 1.00 95.56 124 THR A O 1
ATOM 949 N N . ILE A 1 125 ? 4.042 -6.391 -1.054 1.00 95.62 125 ILE A N 1
ATOM 950 C CA . ILE A 1 125 ? 3.552 -7.734 -0.770 1.00 95.62 125 ILE A CA 1
ATOM 951 C C . ILE A 1 125 ? 4.410 -8.327 0.344 1.00 95.62 125 ILE A C 1
ATOM 953 O O . ILE A 1 125 ? 5.640 -8.334 0.256 1.00 95.62 125 ILE A O 1
ATOM 957 N N . THR A 1 126 ? 3.755 -8.853 1.373 1.00 93.56 126 THR A N 1
ATOM 958 C CA . THR A 1 126 ? 4.381 -9.625 2.445 1.00 93.56 126 THR A CA 1
ATOM 959 C C . THR A 1 126 ? 3.487 -10.809 2.809 1.00 93.56 126 THR A C 1
ATOM 961 O O . THR A 1 126 ? 2.382 -10.644 3.329 1.00 93.56 126 THR A O 1
ATOM 964 N N . GLY A 1 127 ? 3.934 -12.023 2.475 1.00 91.50 127 GLY A N 1
ATOM 965 C CA . GLY A 1 127 ? 3.136 -13.240 2.641 1.00 91.50 127 GLY A CA 1
ATOM 966 C C . GLY A 1 127 ? 1.808 -13.168 1.878 1.00 91.50 127 GLY A C 1
ATOM 967 O O . GLY A 1 127 ? 1.791 -13.079 0.654 1.00 91.50 127 GLY A O 1
ATOM 968 N N . GLU A 1 128 ? 0.695 -13.202 2.612 1.00 95.62 128 GLU A N 1
ATOM 969 C CA . GLU A 1 128 ? -0.675 -13.134 2.074 1.00 95.62 128 GLU A CA 1
ATOM 970 C C . GLU A 1 128 ? -1.270 -11.718 2.089 1.00 95.62 128 GLU A C 1
ATOM 972 O O . GLU A 1 128 ? -2.475 -11.555 1.928 1.00 95.62 128 GLU A O 1
ATOM 977 N N . GLU A 1 129 ? -0.473 -10.678 2.320 1.00 97.12 129 GLU A N 1
ATOM 978 C CA . GLU A 1 129 ? -0.971 -9.302 2.380 1.00 97.12 129 GLU A CA 1
ATOM 979 C C . GLU A 1 129 ? -0.305 -8.445 1.303 1.00 97.12 129 GLU A C 1
ATOM 981 O O . GLU A 1 129 ? 0.922 -8.362 1.229 1.00 97.12 129 GLU A O 1
ATOM 986 N N . LEU A 1 130 ? -1.123 -7.758 0.504 1.00 97.06 130 LEU A N 1
ATOM 987 C C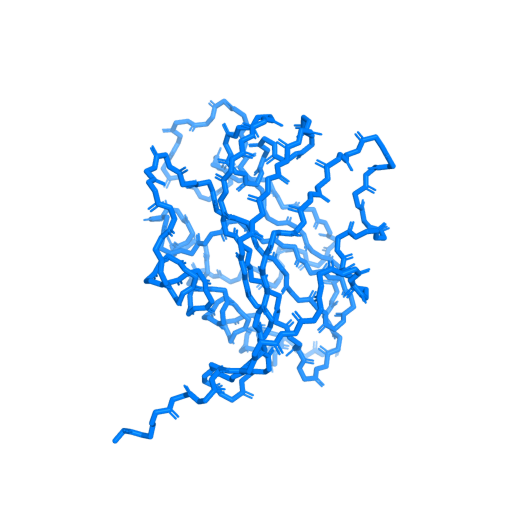A . LEU A 1 130 ? -0.699 -6.639 -0.332 1.00 97.06 130 LEU A CA 1
ATOM 988 C C . LEU A 1 130 ? -1.166 -5.345 0.319 1.00 97.06 130 LEU A C 1
ATOM 990 O O . LEU A 1 130 ? -2.350 -5.209 0.607 1.00 97.06 130 LEU A O 1
ATOM 994 N N . TYR A 1 131 ? -0.289 -4.366 0.509 1.00 97.50 131 TYR A N 1
ATOM 995 C CA . TYR A 1 131 ? -0.691 -3.061 1.025 1.00 97.50 131 TYR A CA 1
ATOM 996 C C . TYR A 1 131 ? -0.141 -1.897 0.208 1.00 97.50 131 TYR A C 1
ATOM 998 O O . TYR A 1 131 ? 0.906 -1.986 -0.432 1.00 97.50 131 TYR A O 1
ATOM 1006 N N . ALA A 1 132 ? -0.874 -0.788 0.248 1.00 97.31 132 ALA A N 1
ATOM 1007 C CA . ALA A 1 132 ? -0.548 0.453 -0.433 1.00 97.31 132 ALA A CA 1
ATOM 1008 C C . ALA A 1 132 ? -0.917 1.660 0.436 1.00 97.31 132 ALA A C 1
ATOM 1010 O O . ALA A 1 132 ? -1.853 1.609 1.242 1.00 97.31 132 ALA A O 1
ATOM 1011 N N . PHE A 1 133 ? -0.204 2.764 0.219 1.00 96.88 133 PHE A N 1
ATOM 1012 C CA . PHE A 1 133 ? -0.471 4.060 0.835 1.00 96.88 133 PHE A CA 1
ATOM 1013 C C . PHE A 1 133 ? -0.677 5.113 -0.248 1.00 96.88 133 PHE A C 1
ATOM 1015 O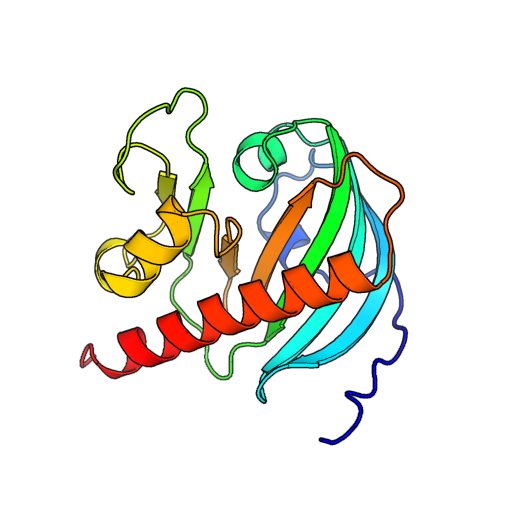 O . PHE A 1 133 ? -0.028 5.073 -1.291 1.00 96.88 133 PHE A O 1
ATOM 1022 N N . ALA A 1 134 ? -1.531 6.095 0.020 1.00 96.00 134 ALA A N 1
ATOM 1023 C CA . ALA A 1 134 ? -1.646 7.281 -0.816 1.00 96.00 134 ALA A CA 1
ATOM 1024 C C . ALA A 1 134 ? -1.720 8.535 0.049 1.00 96.00 134 ALA A C 1
ATOM 1026 O O . ALA A 1 134 ? -2.560 8.636 0.949 1.00 96.00 134 ALA A O 1
ATOM 1027 N N . ALA A 1 135 ? -0.854 9.505 -0.248 1.00 96.00 135 ALA A N 1
ATOM 1028 C CA . ALA A 1 135 ? -0.935 10.818 0.368 1.00 96.00 135 ALA A CA 1
ATOM 1029 C C . ALA A 1 135 ? -2.142 11.593 -0.150 1.00 96.00 135 ALA A C 1
ATOM 1031 O O . ALA A 1 135 ? -2.443 11.582 -1.343 1.00 96.00 135 ALA A O 1
ATOM 1032 N N . VAL A 1 136 ? -2.811 12.301 0.757 1.00 96.31 136 VAL A N 1
ATOM 1033 C CA . VAL A 1 136 ? -3.960 13.142 0.427 1.00 96.31 136 VAL A CA 1
ATOM 1034 C C . VAL A 1 136 ? -3.668 14.551 0.931 1.00 96.31 136 VAL A C 1
ATOM 1036 O O . VAL A 1 136 ? -3.485 14.771 2.122 1.00 96.31 136 VAL A O 1
ATOM 1039 N N . ASN A 1 137 ? -3.616 15.515 0.011 1.00 93.06 137 ASN A N 1
ATOM 1040 C CA . ASN A 1 137 ? -3.303 16.921 0.318 1.00 93.06 137 ASN A CA 1
ATOM 1041 C C . ASN A 1 137 ? -4.546 17.756 0.669 1.00 93.06 137 ASN A C 1
ATOM 1043 O O . ASN A 1 137 ? -4.453 18.964 0.862 1.00 93.06 137 ASN A O 1
ATOM 1047 N N . GLU A 1 138 ? -5.709 17.115 0.715 1.00 95.06 138 GLU A N 1
ATOM 1048 C CA . GLU A 1 138 ? -7.005 17.704 1.032 1.00 95.06 138 GLU A CA 1
ATOM 1049 C C . GLU A 1 138 ? -7.670 16.928 2.184 1.00 95.06 138 GLU A C 1
ATOM 1051 O O . GLU A 1 138 ? -7.211 15.838 2.539 1.00 95.06 138 GLU A O 1
ATOM 1056 N N . PRO A 1 139 ? -8.765 17.434 2.782 1.00 96.31 139 PRO A N 1
ATOM 1057 C CA . PRO A 1 139 ? -9.484 16.687 3.806 1.00 96.31 139 PRO A CA 1
ATOM 1058 C C . PRO A 1 139 ? -9.867 15.278 3.328 1.00 96.31 139 PRO A C 1
ATOM 1060 O O . PRO A 1 139 ? -10.522 15.109 2.297 1.00 96.31 139 PRO A O 1
ATOM 1063 N N . ILE A 1 140 ? -9.477 14.251 4.089 1.00 97.25 140 ILE A N 1
ATOM 1064 C CA . ILE A 1 140 ? -9.680 12.853 3.695 1.00 97.25 140 ILE A CA 1
ATOM 1065 C C . ILE A 1 140 ? -11.166 12.485 3.769 1.00 97.25 140 ILE A C 1
ATOM 1067 O O . ILE A 1 140 ? -11.765 12.430 4.850 1.00 97.25 140 ILE A O 1
ATOM 1071 N N . ARG A 1 141 ? -11.744 12.162 2.608 1.00 95.81 141 ARG A N 1
ATOM 1072 C CA . ARG A 1 141 ? -13.143 11.759 2.420 1.00 95.81 141 ARG A CA 1
ATOM 1073 C C . ARG A 1 141 ? -13.258 10.245 2.183 1.00 95.81 141 ARG A C 1
ATOM 1075 O O . ARG A 1 141 ? -12.297 9.645 1.705 1.00 95.81 141 ARG A O 1
ATOM 1082 N N . PRO A 1 142 ? -14.432 9.628 2.429 1.00 95.19 142 PRO A N 1
ATOM 1083 C CA . PRO A 1 142 ? -14.656 8.198 2.177 1.00 95.19 142 PRO A CA 1
ATOM 1084 C C . PRO A 1 142 ? -14.283 7.743 0.759 1.00 95.19 142 PRO A C 1
ATOM 1086 O O . PRO A 1 142 ? -13.717 6.667 0.593 1.00 95.19 142 PRO A O 1
ATOM 1089 N N . ARG A 1 143 ? -14.503 8.602 -0.248 1.00 95.50 143 ARG A N 1
ATOM 1090 C CA . ARG A 1 143 ? -14.119 8.331 -1.642 1.00 95.50 143 ARG A CA 1
ATOM 1091 C C . ARG A 1 143 ? -12.626 8.026 -1.822 1.00 95.50 143 ARG A C 1
ATOM 1093 O O . ARG A 1 143 ? -12.294 7.226 -2.677 1.00 95.50 143 ARG A O 1
ATOM 1100 N N . HIS A 1 144 ? -11.733 8.628 -1.027 1.00 97.00 144 HIS A N 1
ATOM 1101 C CA . HIS A 1 144 ? -10.287 8.386 -1.148 1.00 97.00 144 HIS A CA 1
ATOM 1102 C C . HIS A 1 144 ? -9.918 6.985 -0.662 1.00 97.00 144 HIS A C 1
ATOM 1104 O O . HIS A 1 144 ? -9.063 6.331 -1.244 1.00 97.00 144 HIS A O 1
ATOM 1110 N N . ILE A 1 145 ? -10.594 6.519 0.391 1.00 96.88 145 ILE A N 1
ATOM 1111 C CA . ILE A 1 145 ? -10.413 5.173 0.939 1.00 96.88 145 ILE A CA 1
ATOM 1112 C C . ILE A 1 145 ? -10.912 4.141 -0.078 1.00 96.88 145 ILE A C 1
ATOM 1114 O O . ILE A 1 145 ? -10.209 3.178 -0.366 1.00 96.88 145 ILE A O 1
ATOM 1118 N N . GLN A 1 146 ? -12.100 4.370 -0.647 1.00 96.06 146 GLN A N 1
ATOM 1119 C CA . GLN A 1 146 ? -12.684 3.499 -1.670 1.00 96.06 146 GLN A CA 1
ATOM 1120 C C . GLN A 1 146 ? -11.840 3.458 -2.949 1.00 96.06 146 GLN A C 1
ATOM 1122 O O . GLN A 1 146 ? -11.583 2.372 -3.456 1.00 96.06 146 GLN A O 1
ATOM 1127 N N . ASP A 1 147 ? -11.367 4.611 -3.434 1.00 96.44 147 ASP A N 1
ATOM 1128 C CA . ASP A 1 147 ? -10.490 4.694 -4.608 1.00 96.44 147 ASP A CA 1
ATOM 1129 C C . ASP A 1 147 ? -9.197 3.899 -4.398 1.00 96.44 147 ASP A C 1
ATOM 1131 O O . ASP A 1 147 ? -8.862 3.033 -5.206 1.00 96.44 147 ASP A O 1
ATOM 1135 N N . LEU A 1 148 ? -8.500 4.120 -3.275 1.00 97.62 148 LEU A N 1
ATOM 1136 C CA . LEU A 1 148 ? -7.269 3.387 -2.993 1.00 97.62 148 LEU A CA 1
ATOM 1137 C C . LEU A 1 148 ? -7.525 1.880 -2.851 1.00 97.62 148 LEU A C 1
ATOM 1139 O O . LEU A 1 148 ? -6.758 1.085 -3.389 1.00 97.62 148 LEU A O 1
ATOM 1143 N N . ALA A 1 149 ? -8.598 1.483 -2.161 1.00 97.62 149 ALA A N 1
ATOM 1144 C CA . ALA A 1 149 ? -8.981 0.081 -2.018 1.00 97.62 149 ALA A CA 1
ATOM 1145 C C . ALA A 1 149 ? -9.247 -0.585 -3.376 1.00 97.62 149 ALA A C 1
ATOM 1147 O O . ALA A 1 149 ? -8.744 -1.678 -3.623 1.00 97.62 149 ALA A O 1
ATOM 1148 N N . GLN A 1 150 ? -9.976 0.089 -4.270 1.00 97.06 150 GLN A N 1
ATOM 1149 C CA . GLN A 1 150 ? -10.273 -0.408 -5.614 1.00 97.06 150 GLN A CA 1
ATOM 1150 C C . GLN A 1 150 ? -9.009 -0.558 -6.460 1.00 97.06 150 GLN A C 1
ATOM 1152 O O . GLN A 1 150 ? -8.799 -1.587 -7.100 1.00 97.06 150 GLN A O 1
ATOM 1157 N N . ARG A 1 151 ? -8.131 0.446 -6.431 1.00 97.19 151 ARG A N 1
ATOM 1158 C CA . ARG A 1 151 ? -6.874 0.424 -7.187 1.00 97.19 151 ARG A CA 1
ATOM 1159 C C . ARG A 1 151 ? -5.911 -0.636 -6.651 1.00 97.19 151 ARG A C 1
ATOM 1161 O O . ARG A 1 151 ? -5.289 -1.333 -7.443 1.00 97.19 151 ARG A O 1
ATOM 1168 N N . ALA A 1 152 ? -5.818 -0.808 -5.332 1.00 97.31 152 ALA A N 1
ATOM 1169 C CA . ALA A 1 152 ? -5.010 -1.861 -4.714 1.00 97.31 152 ALA A CA 1
ATOM 1170 C C . ALA A 1 152 ? -5.566 -3.269 -4.999 1.00 97.31 152 ALA A C 1
ATOM 1172 O O . ALA A 1 152 ? -4.796 -4.183 -5.291 1.00 97.31 152 ALA A O 1
ATOM 1173 N N . ALA A 1 153 ? -6.892 -3.446 -4.977 1.00 96.75 153 ALA A N 1
ATOM 1174 C CA . ALA A 1 153 ? -7.530 -4.701 -5.372 1.00 96.75 153 ALA A CA 1
ATOM 1175 C C . ALA A 1 153 ? -7.245 -5.041 -6.843 1.00 96.75 153 ALA A C 1
ATOM 1177 O O . ALA A 1 153 ? -6.958 -6.194 -7.161 1.00 96.75 153 ALA A O 1
ATOM 1178 N N . TRP A 1 154 ? -7.230 -4.041 -7.730 1.00 95.75 154 TRP A N 1
ATOM 1179 C CA . TRP A 1 154 ? -6.861 -4.248 -9.131 1.00 95.75 154 TRP A CA 1
ATOM 1180 C C . TRP A 1 154 ? -5.406 -4.719 -9.290 1.00 95.75 154 TRP A C 1
ATOM 1182 O O . TRP A 1 154 ? -5.152 -5.665 -10.035 1.00 95.75 154 TRP A O 1
ATOM 1192 N N . VAL A 1 155 ? -4.458 -4.146 -8.534 1.00 96.12 155 VAL A N 1
ATOM 1193 C CA . VAL A 1 155 ? -3.068 -4.648 -8.493 1.00 96.12 155 VAL A CA 1
ATOM 1194 C C . VAL A 1 155 ? -3.033 -6.116 -8.070 1.00 96.12 155 VAL A C 1
ATOM 1196 O O . VAL A 1 155 ? -2.408 -6.930 -8.745 1.00 96.12 155 VAL A O 1
ATOM 1199 N N . ALA A 1 156 ? -3.730 -6.469 -6.985 1.00 96.19 156 ALA A N 1
ATOM 1200 C CA . ALA A 1 156 ? -3.779 -7.843 -6.491 1.00 96.19 156 ALA A CA 1
ATOM 1201 C C . ALA A 1 156 ? -4.326 -8.820 -7.546 1.00 96.19 156 ALA A C 1
ATOM 1203 O O . ALA A 1 156 ? -3.752 -9.886 -7.749 1.00 96.19 156 ALA A O 1
ATOM 1204 N N . GLN A 1 157 ? -5.387 -8.450 -8.266 1.00 94.62 157 GLN A N 1
ATOM 1205 C CA . GLN A 1 157 ? -5.931 -9.278 -9.345 1.00 94.62 157 GLN A CA 1
ATOM 1206 C C . GLN A 1 157 ? -4.945 -9.480 -10.494 1.00 94.62 157 GLN A C 1
ATOM 1208 O O . GLN A 1 157 ? -4.783 -10.607 -10.956 1.00 94.62 157 GLN A O 1
ATOM 1213 N N . LEU A 1 158 ? -4.278 -8.413 -10.945 1.00 93.25 158 LEU A N 1
ATOM 1214 C CA . LEU A 1 158 ? -3.286 -8.507 -12.017 1.00 93.25 158 LEU A CA 1
ATOM 1215 C C . LEU A 1 158 ? -2.133 -9.434 -11.617 1.00 93.25 158 LEU A C 1
ATOM 1217 O O . LEU A 1 158 ? -1.767 -10.314 -12.389 1.00 93.25 158 LEU A O 1
ATOM 1221 N N . LEU A 1 159 ? -1.630 -9.306 -10.388 1.00 93.06 159 LEU A N 1
ATOM 1222 C CA . LEU A 1 159 ? -0.580 -10.181 -9.864 1.00 93.06 159 LEU A CA 1
ATOM 1223 C C . LEU A 1 159 ? -1.016 -11.648 -9.795 1.00 93.06 159 LEU A C 1
ATOM 1225 O O . LEU A 1 159 ? -0.246 -12.529 -10.164 1.00 93.06 159 LEU A O 1
ATOM 1229 N N . LEU A 1 160 ? -2.244 -11.925 -9.347 1.00 91.75 160 LEU A N 1
ATOM 1230 C CA . LEU A 1 160 ? -2.774 -13.290 -9.288 1.00 91.75 160 LEU A CA 1
ATOM 1231 C C . LEU A 1 160 ? -2.944 -13.899 -10.687 1.00 91.75 160 LEU A C 1
ATOM 1233 O O . LEU A 1 160 ? -2.718 -15.093 -10.866 1.00 91.75 160 LEU A O 1
ATOM 1237 N N . ILE A 1 161 ? -3.324 -13.094 -11.683 1.00 90.00 161 ILE A N 1
ATOM 1238 C CA . ILE A 1 161 ? -3.409 -13.541 -13.078 1.00 90.00 161 ILE A CA 1
ATOM 1239 C C . ILE A 1 161 ? -2.020 -13.900 -13.612 1.00 90.00 161 ILE A C 1
ATOM 1241 O O . ILE A 1 161 ? -1.873 -14.975 -14.188 1.00 90.00 161 ILE A O 1
ATOM 1245 N N . GLU A 1 162 ? -1.015 -13.041 -13.415 1.00 85.06 162 GLU A N 1
ATOM 1246 C CA . GLU A 1 162 ? 0.346 -13.314 -13.897 1.00 85.06 162 GLU A CA 1
ATOM 1247 C C . GLU A 1 162 ? 0.989 -14.496 -13.162 1.00 85.06 162 GLU A C 1
ATOM 1249 O O . GLU A 1 162 ? 1.566 -15.371 -13.799 1.00 85.06 162 GLU A O 1
ATOM 1254 N N . HIS A 1 163 ? 0.808 -14.604 -11.843 1.00 82.75 163 HIS A N 1
ATOM 1255 C CA . HIS A 1 163 ? 1.336 -15.730 -11.072 1.00 82.75 163 HIS A CA 1
ATOM 1256 C C . HIS A 1 163 ? 0.795 -17.083 -11.560 1.00 82.75 163 HIS A C 1
ATOM 1258 O O . HIS A 1 163 ? 1.548 -18.043 -11.666 1.00 82.75 163 HIS A O 1
ATOM 1264 N N . ASN A 1 164 ? -0.486 -17.151 -11.934 1.00 82.00 164 ASN A N 1
ATOM 1265 C CA . ASN A 1 164 ? -1.088 -18.371 -12.482 1.00 82.00 164 ASN A CA 1
ATOM 1266 C C . ASN A 1 164 ? -0.619 -18.712 -13.910 1.00 82.00 164 ASN A C 1
ATOM 1268 O O . ASN A 1 164 ? -0.902 -19.808 -14.394 1.00 82.00 164 ASN A O 1
ATOM 1272 N N . ARG A 1 165 ? 0.047 -17.786 -14.614 1.00 80.75 165 ARG A N 1
ATOM 1273 C CA . ARG A 1 165 ? 0.590 -18.016 -15.964 1.00 80.75 165 ARG A CA 1
ATOM 1274 C C . ARG A 1 165 ? 2.009 -18.569 -15.950 1.00 80.75 165 ARG A C 1
ATOM 1276 O O . ARG A 1 165 ? 2.394 -19.207 -16.927 1.00 80.75 165 ARG A O 1
ATOM 1283 N N . THR A 1 166 ? 2.765 -18.335 -14.883 1.00 65.44 166 THR A N 1
ATOM 1284 C CA . THR A 1 166 ? 4.129 -18.844 -14.730 1.00 65.44 166 THR A CA 1
ATOM 1285 C C . THR A 1 166 ? 4.064 -20.232 -14.084 1.00 65.44 166 THR A C 1
ATOM 1287 O O . THR A 1 166 ? 3.742 -20.320 -12.899 1.00 65.44 166 THR A O 1
ATOM 1290 N N . PRO A 1 167 ? 4.296 -21.336 -14.824 1.00 53.44 167 PRO A N 1
ATOM 1291 C CA . PRO A 1 167 ? 4.348 -22.659 -14.208 1.00 53.44 167 PRO A CA 1
ATOM 1292 C C . PRO A 1 167 ? 5.512 -22.721 -13.209 1.00 53.44 167 PRO A C 1
ATOM 1294 O O . PRO A 1 167 ? 6.595 -22.210 -13.497 1.00 53.44 167 PRO A O 1
ATOM 1297 N N . ALA A 1 168 ? 5.245 -23.314 -12.042 1.00 58.41 168 ALA A N 1
ATOM 1298 C CA . ALA A 1 168 ? 6.221 -23.550 -10.976 1.00 58.41 168 ALA A CA 1
ATOM 1299 C C . ALA A 1 168 ? 7.356 -24.495 -11.400 1.00 58.41 168 ALA A C 1
ATOM 1301 O O . ALA A 1 168 ? 7.099 -25.389 -12.242 1.00 58.41 168 ALA A O 1
#

Sequence (168 aa):
MGSQQWQRIGIDGPWPWTTVLPQTAVITVESAWSGWVDSLAVKAGKLTWSAPSLSRMTGKPDGAGVFASIRLPHPLPPLAVHLRAESAGKTFDDRFDSKGDAAPELIGEVLRIVHVDNTVPPWTITGEELYAFAAVNEPIRPRHIQDLAQRAAWVAQLLLIEHNRTPA

Mean predicted aligned error: 5.0 Å

Foldseek 3Di:
DDPWDKAWDDFPDPDPCVVPAPPPKDKGFPTWTWTDDPNWTKIKGKIWIQALVCCFQAVDNTAIWMKMKTFAPFFDFKKWKTADNDAPDQWQVRGIDMDGPCRVQLCDPVNRNCVSVVVAGTWTGDTRMIMGIYHDPDPDDPVRRVSNHNRSVVSSVSSVVSVVVDDD